Protein AF-A0A4Q9L1M8-F1 (afdb_monomer_lite)

Secondary structure (DSSP, 8-state):
--HHHHHHHHHHTTGGGS---GGGTSS-GGGTS-----HHHHHHHHHHHHHHHHHHTTTT-HHHHHHHHHHHHTT-TTTTHHHHHHHHHT--S---HHHHHHHHHHHHHHHHHTSHHHHHHHGGGG-TT--HHHHTHHHHHSS--TT--

Organism: NCBI:txid1176355

pLDDT: mean 85.45, std 11.41, range [50.88, 97.12]

Foldseek 3Di:
DDPVVVVVVCVVVCVVVPDPLVLQQCDPLQQNGQPDHDPVLVVLLVLVVLLVVLVVCVVPDVVSVVVLVVCCVVVHCSVCSQVVLCVVQVPPDGDDPVVSVVSSNVVSVVSLCVDPVSVVVCVCVPPPVDNSRVVSPCSVPPDDDPVRD

Radius of gyration: 21.33 Å; chains: 1; bounding box: 44×44×65 Å

Structure (mmCIF, N/CA/C/O backbone):
data_AF-A0A4Q9L1M8-F1
#
_entry.id   AF-A0A4Q9L1M8-F1
#
loop_
_atom_site.group_PDB
_atom_site.id
_atom_site.type_symbol
_atom_site.label_atom_id
_atom_site.label_alt_id
_atom_site.label_comp_id
_atom_site.label_asym_id
_atom_site.label_entity_id
_atom_site.label_seq_id
_atom_site.pdbx_PDB_ins_code
_atom_site.Cartn_x
_atom_site.Cartn_y
_atom_site.Cartn_z
_atom_site.occupancy
_atom_site.B_iso_or_equiv
_atom_site.auth_seq_id
_atom_site.auth_comp_id
_atom_site.auth_asym_id
_atom_site.auth_atom_id
_atom_site.pdbx_PDB_model_num
ATOM 1 N N . MET A 1 1 ? 11.265 16.157 -37.654 1.00 50.88 1 MET A N 1
ATOM 2 C CA . MET A 1 1 ? 10.243 15.168 -38.082 1.00 50.88 1 MET A CA 1
ATOM 3 C C . MET A 1 1 ? 8.867 15.721 -37.755 1.00 50.88 1 MET A C 1
ATOM 5 O O . MET A 1 1 ? 8.683 16.186 -36.637 1.00 50.88 1 MET A O 1
ATOM 9 N N . SER A 1 2 ? 7.918 15.721 -38.696 1.00 55.59 2 SER A N 1
ATOM 10 C CA . SER A 1 2 ? 6.564 16.200 -38.394 1.00 55.59 2 SER A CA 1
ATOM 11 C C . SER A 1 2 ? 5.845 15.190 -37.490 1.00 55.59 2 SER A C 1
ATOM 13 O O . SER A 1 2 ? 6.046 13.977 -37.601 1.00 55.59 2 SER A O 1
ATOM 15 N N . ASN A 1 3 ? 5.003 15.681 -36.578 1.00 62.62 3 ASN A N 1
ATOM 16 C CA . ASN A 1 3 ? 4.253 14.852 -35.623 1.00 62.62 3 ASN A CA 1
ATOM 17 C C . ASN A 1 3 ? 3.431 13.751 -36.343 1.00 62.62 3 ASN A C 1
ATOM 19 O O . ASN A 1 3 ? 3.277 12.636 -35.848 1.00 62.62 3 ASN A O 1
ATOM 23 N N . ARG A 1 4 ? 3.000 14.029 -37.583 1.00 77.50 4 ARG A N 1
ATOM 24 C CA . ARG A 1 4 ? 2.264 13.102 -38.453 1.00 77.50 4 ARG A CA 1
ATOM 25 C C . ARG A 1 4 ? 3.110 11.895 -38.887 1.00 77.50 4 ARG A C 1
ATOM 27 O O . ARG A 1 4 ? 2.609 10.774 -38.843 1.00 77.50 4 ARG A O 1
ATOM 34 N N . THR A 1 5 ? 4.383 12.092 -39.236 1.00 82.88 5 THR A N 1
ATOM 35 C CA . THR A 1 5 ? 5.286 10.995 -39.635 1.00 82.88 5 THR A CA 1
ATOM 36 C C . THR A 1 5 ? 5.580 10.065 -38.460 1.00 82.88 5 THR A C 1
ATOM 38 O O . THR A 1 5 ? 5.524 8.847 -38.600 1.00 82.88 5 THR A O 1
ATOM 41 N N . VAL A 1 6 ? 5.818 10.634 -37.274 1.00 71.00 6 VAL A N 1
ATOM 42 C CA . VAL A 1 6 ? 6.045 9.864 -36.039 1.00 71.00 6 VAL A CA 1
ATOM 43 C C . VAL A 1 6 ? 4.815 9.019 -35.702 1.00 71.00 6 VAL A C 1
ATOM 45 O O . VAL A 1 6 ? 4.929 7.824 -35.436 1.00 71.00 6 VAL A O 1
ATOM 48 N N . ARG A 1 7 ? 3.617 9.610 -35.781 1.00 72.62 7 ARG A N 1
ATOM 49 C CA . ARG A 1 7 ? 2.359 8.916 -35.482 1.00 72.62 7 ARG A CA 1
ATOM 50 C C . ARG A 1 7 ? 2.086 7.752 -36.444 1.00 72.62 7 ARG A C 1
ATOM 52 O O . ARG A 1 7 ? 1.677 6.693 -35.982 1.00 72.62 7 ARG A O 1
ATOM 59 N N . ALA A 1 8 ? 2.378 7.902 -37.739 1.00 83.12 8 ALA A N 1
ATOM 60 C CA . ALA A 1 8 ? 2.240 6.825 -38.726 1.00 83.12 8 ALA A CA 1
ATOM 61 C C . ALA A 1 8 ? 3.165 5.630 -38.429 1.00 83.12 8 ALA A C 1
ATOM 63 O O . ALA A 1 8 ? 2.728 4.480 -38.451 1.00 83.12 8 ALA A O 1
ATOM 64 N N . VAL A 1 9 ? 4.422 5.893 -38.057 1.00 80.81 9 VAL A N 1
ATOM 65 C CA . VAL A 1 9 ? 5.382 4.846 -37.667 1.00 80.81 9 VAL A CA 1
ATOM 66 C C . VAL A 1 9 ? 4.916 4.104 -36.409 1.00 80.81 9 VAL A C 1
ATOM 68 O O . VAL A 1 9 ? 4.981 2.874 -36.358 1.00 80.81 9 VAL A O 1
ATOM 71 N N . LEU A 1 10 ? 4.395 4.819 -35.407 1.00 75.75 10 LEU A N 1
ATOM 72 C CA . LEU A 1 10 ? 3.859 4.217 -34.177 1.00 75.75 10 LEU A CA 1
ATOM 73 C C . LEU A 1 10 ? 2.606 3.361 -34.428 1.00 75.75 10 LEU A C 1
ATOM 75 O O . LEU A 1 10 ? 2.394 2.354 -33.740 1.00 75.75 10 LEU A O 1
ATOM 79 N N . VAL A 1 11 ? 1.779 3.747 -35.405 1.00 77.88 11 VAL A N 1
ATOM 80 C CA . VAL A 1 11 ? 0.605 2.975 -35.831 1.00 77.88 11 VAL A CA 1
ATOM 81 C C . VAL A 1 11 ? 1.022 1.699 -36.553 1.00 77.88 11 VAL A C 1
ATOM 83 O O . VAL A 1 11 ? 0.618 0.617 -36.126 1.00 77.88 11 VAL A O 1
ATOM 86 N N . ASN A 1 12 ? 1.913 1.799 -37.543 1.00 85.62 12 ASN A N 1
ATOM 87 C CA . ASN A 1 12 ? 2.416 0.649 -38.304 1.00 85.62 12 ASN A CA 1
ATOM 88 C C . ASN A 1 12 ? 3.088 -0.400 -37.409 1.00 85.62 12 ASN A C 1
ATOM 90 O O . ASN A 1 12 ? 2.887 -1.597 -37.589 1.00 85.62 12 ASN A O 1
ATOM 94 N N . ASN A 1 13 ? 3.826 0.040 -36.387 1.00 78.81 13 ASN A N 1
ATOM 95 C CA . ASN A 1 13 ? 4.486 -0.857 -35.435 1.00 78.81 13 ASN A CA 1
ATOM 96 C C . ASN A 1 13 ? 3.565 -1.345 -34.297 1.00 78.81 13 ASN A C 1
ATOM 98 O O . ASN A 1 13 ? 4.045 -1.960 -33.341 1.00 78.81 13 ASN A O 1
ATOM 102 N N . LYS A 1 14 ? 2.258 -1.036 -34.346 1.00 70.19 14 LYS A N 1
ATOM 103 C CA . LYS A 1 14 ? 1.264 -1.365 -33.304 1.00 70.19 14 LYS A CA 1
ATOM 104 C C . LYS A 1 14 ? 1.678 -0.909 -31.894 1.00 70.19 14 LYS A C 1
ATOM 106 O O . LYS A 1 14 ? 1.218 -1.449 -30.893 1.00 70.19 14 LYS A O 1
ATOM 111 N N . ILE A 1 15 ? 2.538 0.108 -31.790 1.00 64.88 15 ILE A N 1
ATOM 112 C CA . ILE A 1 15 ? 3.058 0.602 -30.503 1.00 64.88 15 ILE A CA 1
ATOM 113 C C . ILE A 1 15 ? 1.938 1.282 -29.710 1.00 64.88 15 ILE A C 1
ATOM 115 O O . ILE A 1 15 ? 1.875 1.132 -28.497 1.00 64.88 15 ILE A O 1
ATOM 119 N N . HIS A 1 16 ? 1.007 1.938 -30.405 1.00 62.62 16 HIS A N 1
ATOM 120 C CA . HIS A 1 16 ? -0.217 2.505 -29.831 1.00 62.62 16 HIS A CA 1
ATOM 121 C C . HIS A 1 16 ? -1.174 1.465 -29.214 1.00 62.62 16 HIS A C 1
ATOM 123 O O . HIS A 1 16 ? -1.979 1.832 -28.366 1.00 62.62 16 HIS A O 1
ATOM 129 N N . LEU A 1 17 ? -1.089 0.190 -29.623 1.00 57.75 17 LEU A N 1
ATOM 130 C CA . LEU A 1 17 ? -1.901 -0.912 -29.083 1.00 57.75 17 LEU A CA 1
ATOM 131 C C . LEU A 1 17 ? -1.229 -1.605 -27.893 1.00 57.75 17 LEU A C 1
ATOM 133 O O . LEU A 1 17 ? -1.867 -2.415 -27.222 1.00 57.75 17 LEU A O 1
ATOM 137 N N . ARG A 1 18 ? 0.047 -1.306 -27.599 1.00 59.69 18 ARG A N 1
ATOM 138 C CA . ARG A 1 18 ? 0.645 -1.757 -26.340 1.00 59.69 18 ARG A CA 1
ATOM 139 C C . ARG A 1 18 ? -0.028 -0.989 -25.220 1.00 59.69 18 ARG A C 1
ATOM 141 O O . ARG A 1 18 ? 0.161 0.219 -25.096 1.00 59.69 18 ARG A O 1
ATOM 148 N N . LEU A 1 19 ? -0.802 -1.716 -24.418 1.00 56.00 19 LEU A N 1
ATOM 149 C CA . LEU A 1 19 ? -1.406 -1.211 -23.195 1.00 56.00 19 LEU A CA 1
ATOM 150 C C . LEU A 1 19 ? -0.326 -0.474 -22.401 1.00 56.00 19 LEU A C 1
ATOM 152 O O . LEU A 1 19 ? 0.681 -1.071 -22.006 1.00 56.00 19 LEU A O 1
ATOM 156 N N . GLY A 1 20 ? -0.516 0.834 -22.217 1.00 67.56 20 GLY A N 1
ATOM 157 C CA . GLY A 1 20 ? 0.366 1.625 -21.373 1.00 67.56 20 GLY A CA 1
ATOM 158 C C . GLY A 1 20 ? 0.524 0.943 -20.014 1.00 67.56 20 GLY A C 1
ATOM 159 O O . GLY A 1 20 ? -0.415 0.343 -19.491 1.00 67.56 20 GLY A O 1
ATOM 160 N N . CYS A 1 21 ? 1.725 0.989 -19.448 1.00 75.06 21 CYS A N 1
ATOM 161 C CA . CYS A 1 21 ? 1.961 0.511 -18.091 1.00 75.06 21 CYS A CA 1
ATOM 162 C C . CYS A 1 21 ? 1.155 1.373 -17.109 1.00 75.06 21 CYS A C 1
ATOM 164 O O . CYS A 1 21 ? 1.502 2.534 -16.867 1.00 75.06 21 CYS A O 1
ATOM 166 N N . LYS A 1 22 ? 0.050 0.815 -16.590 1.00 83.06 22 LYS A N 1
ATOM 167 C CA . LYS A 1 22 ? -0.805 1.461 -15.580 1.00 83.06 22 LYS A CA 1
ATOM 168 C C . LYS A 1 22 ? -0.025 1.694 -14.291 1.00 83.06 22 LYS A C 1
ATOM 170 O O . LYS A 1 22 ? -0.226 2.692 -13.615 1.00 83.06 22 LYS A O 1
ATOM 175 N N . GLU A 1 23 ? 0.958 0.844 -14.031 1.00 87.50 23 GLU A N 1
ATOM 176 C CA . GLU A 1 23 ? 1.857 0.929 -12.891 1.00 87.50 23 GLU A CA 1
ATOM 177 C C . GLU A 1 23 ? 2.758 2.156 -12.976 1.00 87.50 23 GLU A C 1
ATOM 179 O O . GLU A 1 23 ? 3.233 2.586 -11.944 1.00 87.50 23 GLU A O 1
ATOM 184 N N . ARG A 1 24 ? 2.916 2.777 -14.160 1.00 85.31 24 ARG A N 1
ATOM 185 C CA . ARG A 1 24 ? 3.558 4.090 -14.354 1.00 85.31 24 ARG A CA 1
ATOM 186 C C . ARG A 1 24 ? 2.634 5.282 -14.072 1.00 85.31 24 ARG A C 1
ATOM 188 O O . ARG A 1 24 ? 3.082 6.426 -14.000 1.00 85.31 24 ARG A O 1
ATOM 195 N N . LEU A 1 25 ? 1.328 5.057 -13.977 1.00 86.75 25 LEU A N 1
ATOM 196 C CA . LEU A 1 25 ? 0.369 6.107 -13.631 1.00 86.75 25 LEU A CA 1
ATOM 197 C C . LEU A 1 25 ? 0.385 6.379 -12.125 1.00 86.75 25 LEU A C 1
ATOM 199 O O . LEU A 1 25 ? 0.355 7.537 -11.708 1.00 86.75 25 LEU A O 1
ATOM 203 N N . TYR A 1 26 ? 0.478 5.305 -11.347 1.00 91.06 26 TYR A N 1
ATOM 204 C CA . TYR A 1 26 ? 0.490 5.308 -9.889 1.00 91.06 26 TYR A CA 1
ATOM 205 C C . TYR A 1 26 ? 1.802 5.703 -9.174 1.00 91.06 26 TYR A C 1
ATOM 207 O O . TYR A 1 26 ? 1.713 6.013 -7.988 1.00 91.06 26 TYR A O 1
ATOM 215 N N . PRO A 1 27 ? 3.001 5.763 -9.796 1.00 88.31 27 PRO A N 1
ATOM 216 C CA . PRO A 1 27 ? 4.192 6.252 -9.133 1.00 88.31 27 PRO A CA 1
ATOM 217 C C . PRO A 1 27 ? 4.094 7.765 -8.960 1.00 88.31 27 PRO A C 1
ATOM 219 O O . PRO A 1 27 ? 3.481 8.470 -9.786 1.00 88.31 27 PRO A O 1
ATOM 222 N N . PRO A 1 28 ? 4.745 8.289 -7.919 1.00 87.38 28 PRO A N 1
ATOM 223 C CA . PRO A 1 28 ? 4.740 9.707 -7.645 1.00 87.38 28 PRO A CA 1
ATOM 224 C C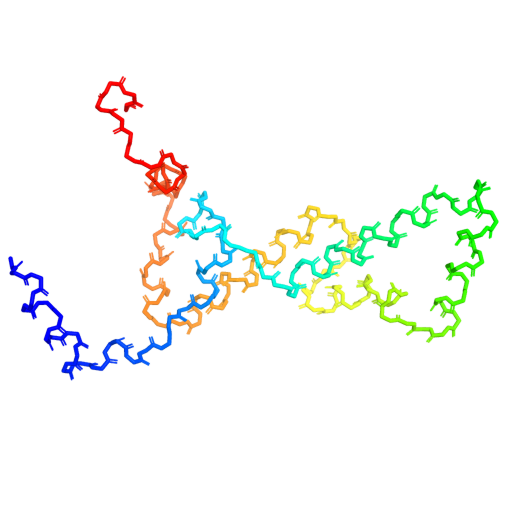 . PRO A 1 28 ? 5.456 10.476 -8.760 1.00 87.38 28 PRO A C 1
ATOM 226 O O . PRO A 1 28 ? 6.355 9.983 -9.445 1.00 87.38 28 PRO A O 1
ATOM 229 N N . ARG A 1 29 ? 5.076 11.746 -8.937 1.00 86.25 29 ARG A N 1
ATOM 230 C CA . ARG A 1 29 ? 5.752 12.648 -9.889 1.00 86.25 29 ARG A CA 1
ATOM 231 C C . ARG A 1 29 ? 7.210 12.895 -9.527 1.00 86.25 29 ARG A C 1
ATOM 233 O O . ARG A 1 29 ? 7.966 13.337 -10.378 1.00 86.25 29 ARG A O 1
ATOM 240 N N . THR A 1 30 ? 7.581 12.636 -8.277 1.00 83.06 30 THR A N 1
ATOM 241 C CA . THR A 1 30 ? 8.956 12.692 -7.786 1.00 83.06 30 THR A CA 1
ATOM 242 C C . THR A 1 30 ? 9.838 11.581 -8.323 1.00 83.06 30 THR A C 1
ATOM 244 O O . THR A 1 30 ? 11.054 11.726 -8.283 1.00 83.06 30 THR A O 1
ATOM 247 N N . GLU A 1 31 ? 9.231 10.530 -8.865 1.00 83.94 31 GLU A N 1
ATOM 248 C CA . GLU A 1 31 ? 9.919 9.347 -9.355 1.00 83.94 31 GLU A CA 1
ATOM 249 C C . GLU A 1 31 ? 9.451 8.984 -10.770 1.00 83.94 31 GLU A C 1
ATOM 251 O O . GLU A 1 31 ? 9.070 7.855 -11.078 1.00 83.94 31 GLU A O 1
ATOM 256 N N . LEU A 1 32 ? 9.436 9.984 -11.657 1.00 79.75 32 LEU A N 1
ATOM 257 C CA . LEU A 1 32 ? 9.132 9.827 -13.088 1.00 79.75 32 LEU A CA 1
ATOM 258 C C . LEU A 1 32 ? 7.713 9.314 -13.418 1.00 79.75 32 LEU A C 1
ATOM 260 O O . LEU A 1 32 ? 7.414 8.998 -14.574 1.00 79.75 32 LEU A O 1
ATOM 264 N N . GLY A 1 33 ? 6.818 9.250 -12.430 1.00 84.56 33 GLY A N 1
ATOM 265 C CA . GLY A 1 33 ? 5.438 8.803 -12.591 1.00 84.56 33 GLY A CA 1
ATOM 266 C C . GLY A 1 33 ? 4.474 9.886 -13.083 1.00 84.56 33 GLY A C 1
ATOM 267 O O . GLY A 1 33 ? 4.838 10.860 -13.756 1.00 84.56 33 GLY A O 1
ATOM 268 N N . ARG A 1 34 ? 3.190 9.711 -12.757 1.00 85.12 34 ARG A N 1
ATOM 269 C CA . ARG A 1 34 ? 2.126 10.701 -13.025 1.00 85.12 34 ARG A CA 1
ATOM 270 C C . ARG A 1 34 ? 1.476 11.244 -11.755 1.00 85.12 34 ARG A C 1
ATOM 272 O O . ARG A 1 34 ? 0.812 12.281 -11.829 1.00 85.12 34 ARG A O 1
ATOM 279 N N . GLY A 1 35 ? 1.729 10.615 -10.607 1.00 86.06 35 GLY A N 1
ATOM 280 C CA . GLY A 1 35 ? 1.151 10.991 -9.320 1.00 86.06 35 GLY A CA 1
ATOM 281 C C . GLY A 1 35 ? -0.350 10.731 -9.239 1.00 86.06 35 GLY A C 1
ATOM 282 O O . GLY A 1 35 ? -1.037 11.428 -8.499 1.00 86.06 35 GLY A O 1
ATOM 283 N N . LEU A 1 36 ? -0.870 9.786 -10.030 1.00 89.00 36 LEU A N 1
ATOM 284 C CA . LEU A 1 36 ? -2.209 9.254 -9.794 1.00 89.00 36 LEU A CA 1
ATOM 285 C C . LEU A 1 36 ? -2.141 8.235 -8.660 1.00 89.00 36 LEU A C 1
ATOM 287 O O . LEU A 1 36 ? -1.069 7.765 -8.301 1.00 89.00 36 LEU A O 1
ATOM 291 N N . HIS A 1 37 ? -3.291 7.885 -8.101 1.00 88.38 37 HIS A N 1
ATOM 292 C CA . HIS A 1 37 ? -3.356 6.935 -7.003 1.00 88.38 37 HIS A CA 1
ATOM 293 C C . HIS A 1 37 ? -4.193 5.722 -7.406 1.00 88.38 37 HIS A C 1
ATOM 295 O O . HIS A 1 37 ? -5.251 5.873 -8.022 1.00 88.38 37 HIS A O 1
ATOM 301 N N . SER A 1 38 ? -3.692 4.524 -7.103 1.00 92.62 38 SER A N 1
ATOM 302 C CA . SER A 1 38 ? -4.421 3.281 -7.358 1.00 92.62 38 SER A CA 1
ATOM 303 C C . SER A 1 38 ? -5.578 3.158 -6.370 1.00 92.62 38 SER A C 1
ATOM 305 O O . SER A 1 38 ? -5.413 3.444 -5.185 1.00 92.62 38 SER A O 1
ATOM 307 N N . VAL A 1 39 ? -6.749 2.728 -6.846 1.00 93.12 39 VAL A N 1
ATOM 308 C CA . VAL A 1 39 ? -7.922 2.510 -5.981 1.00 93.12 39 VAL A CA 1
ATOM 309 C C . VAL A 1 39 ? -7.637 1.411 -4.959 1.00 93.12 39 VAL A C 1
ATOM 311 O O . VAL A 1 39 ? -7.982 1.569 -3.792 1.00 93.12 39 VAL A O 1
ATOM 314 N N . GLU A 1 40 ? -6.946 0.349 -5.379 1.00 93.12 40 GLU A N 1
ATOM 315 C CA . GLU A 1 40 ? -6.544 -0.759 -4.509 1.00 93.12 40 GLU A CA 1
ATOM 316 C C . GLU A 1 40 ? -5.665 -0.247 -3.362 1.00 93.12 40 GLU A C 1
ATOM 318 O O . GLU A 1 40 ? -6.018 -0.396 -2.194 1.00 93.12 40 GLU A O 1
ATOM 323 N N . PHE A 1 41 ? -4.592 0.475 -3.692 1.00 94.62 41 PHE A N 1
ATOM 324 C CA . PHE A 1 41 ? -3.669 1.035 -2.702 1.00 94.62 41 PHE A CA 1
ATOM 325 C C . PHE A 1 41 ? -4.354 2.020 -1.753 1.00 94.62 41 PHE A C 1
ATOM 327 O O . PHE A 1 41 ? -4.114 1.995 -0.545 1.00 94.62 41 PHE A O 1
ATOM 334 N N . LYS A 1 42 ? -5.281 2.836 -2.276 1.00 94.56 42 LYS A N 1
ATOM 335 C CA . LYS A 1 42 ? -6.074 3.745 -1.444 1.00 94.56 42 LYS A CA 1
ATOM 336 C C . LYS A 1 42 ? -6.938 2.995 -0.452 1.00 94.56 42 LYS A C 1
ATOM 338 O O . LYS A 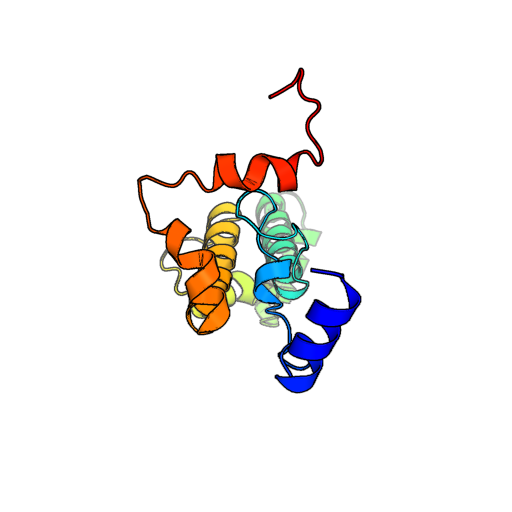1 42 ? -7.014 3.394 0.704 1.00 94.56 42 LYS A O 1
ATOM 343 N N . SER A 1 43 ? -7.617 1.948 -0.915 1.00 95.31 43 SER A N 1
ATOM 344 C CA . SER A 1 43 ? -8.518 1.167 -0.072 1.00 95.31 43 SER A CA 1
ATOM 345 C C . SER A 1 43 ? -7.762 0.463 1.052 1.00 95.31 43 SER A C 1
ATOM 347 O O . SER A 1 43 ? -8.219 0.502 2.190 1.00 95.31 43 SER A O 1
ATOM 349 N N . GLU A 1 44 ? -6.565 -0.060 0.773 1.00 96.12 44 GLU A N 1
ATOM 350 C CA . GLU A 1 44 ? -5.668 -0.637 1.779 1.00 96.12 44 GLU A CA 1
ATOM 351 C C . GLU A 1 44 ? -5.309 0.387 2.861 1.00 96.12 44 GLU A C 1
ATOM 353 O O . GLU A 1 44 ? -5.497 0.124 4.049 1.00 96.12 44 GLU A O 1
ATOM 358 N N . HIS A 1 45 ? -4.887 1.591 2.458 1.00 95.31 45 HIS A N 1
ATOM 359 C CA . HIS A 1 45 ? -4.601 2.674 3.400 1.00 95.31 45 HIS A CA 1
ATOM 360 C C . HIS A 1 45 ? -5.819 3.093 4.216 1.00 95.31 45 HIS A C 1
ATOM 362 O O . HIS A 1 45 ? -5.704 3.315 5.419 1.00 95.31 45 HIS A O 1
ATOM 368 N N . MET A 1 46 ? -6.978 3.232 3.572 1.00 96.31 46 MET A N 1
ATOM 369 C CA . MET A 1 46 ? -8.206 3.651 4.242 1.00 96.31 46 MET A CA 1
ATOM 370 C C . MET A 1 46 ? -8.643 2.631 5.294 1.00 96.31 46 MET A C 1
ATOM 372 O O . MET A 1 46 ? -9.032 3.029 6.390 1.00 96.31 46 MET A O 1
ATOM 376 N N . LEU A 1 47 ? -8.553 1.336 4.985 1.00 96.31 47 LEU A N 1
ATOM 377 C CA . LEU A 1 47 ? -8.897 0.263 5.917 1.00 96.31 47 LEU A CA 1
ATOM 378 C C . LEU A 1 47 ? -7.905 0.176 7.076 1.00 96.31 47 LEU A C 1
ATOM 380 O O . LEU A 1 47 ? -8.334 0.117 8.225 1.00 96.31 47 LEU A O 1
ATOM 384 N N . LEU A 1 48 ? -6.601 0.242 6.796 1.00 96.12 48 LEU A N 1
ATOM 385 C CA . LEU A 1 48 ? -5.577 0.252 7.842 1.00 96.12 48 LEU A CA 1
ATOM 386 C C . LEU A 1 48 ? -5.752 1.459 8.775 1.00 96.12 48 LEU A C 1
ATOM 388 O O . LEU A 1 48 ? -5.779 1.308 9.991 1.00 96.12 48 LEU A O 1
ATOM 392 N N . GLN A 1 49 ? -5.960 2.652 8.211 1.00 96.25 49 GLN A N 1
ATOM 393 C CA . GLN A 1 49 ? -6.185 3.865 8.994 1.00 96.25 49 GLN A CA 1
ATOM 394 C C . GLN A 1 49 ? -7.466 3.779 9.834 1.00 96.25 49 GLN A C 1
ATOM 396 O O . GLN A 1 49 ? -7.478 4.235 10.977 1.00 96.25 49 GLN A O 1
ATOM 401 N N . LEU A 1 50 ? -8.544 3.208 9.288 1.00 95.75 50 LEU A N 1
ATOM 402 C CA . LEU A 1 50 ? -9.781 2.989 10.034 1.00 95.75 50 LEU A CA 1
ATOM 403 C C . LEU A 1 50 ? -9.544 2.053 11.222 1.00 95.75 50 LEU A C 1
ATOM 405 O O . LEU A 1 50 ? -9.967 2.378 12.333 1.00 95.75 50 LEU A O 1
ATOM 409 N N . LEU A 1 51 ? -8.846 0.937 11.000 1.00 95.75 51 LEU A N 1
ATOM 410 C CA . LEU A 1 51 ? -8.503 -0.018 12.050 1.00 95.75 51 LEU A CA 1
ATOM 411 C C . LEU A 1 51 ? -7.673 0.651 13.154 1.00 95.75 51 LEU A C 1
ATOM 413 O O . LEU A 1 51 ? -8.072 0.614 14.316 1.00 95.75 51 LEU A O 1
ATOM 417 N N . ASP A 1 52 ? -6.600 1.358 12.792 1.00 95.00 52 ASP A N 1
ATOM 418 C CA . ASP A 1 52 ? -5.747 2.082 13.743 1.00 95.00 52 ASP A CA 1
ATOM 419 C C . ASP A 1 52 ? -6.543 3.113 14.557 1.00 95.00 52 ASP A C 1
ATOM 421 O O . ASP A 1 52 ? -6.334 3.287 15.760 1.00 95.00 52 ASP A O 1
ATOM 425 N N . CYS A 1 53 ? -7.469 3.830 13.913 1.00 94.88 53 CYS A N 1
ATOM 426 C CA . CYS A 1 53 ? -8.332 4.792 14.591 1.00 94.88 53 CYS A CA 1
ATOM 427 C C . CYS A 1 53 ? -9.254 4.120 15.617 1.00 94.88 53 CYS A C 1
ATOM 429 O O . CYS A 1 53 ? -9.451 4.671 16.706 1.00 94.88 53 CYS A O 1
ATOM 431 N N . LEU A 1 54 ? -9.826 2.958 15.287 1.00 95.25 54 LEU A N 1
ATOM 432 C CA . LEU A 1 54 ? -10.672 2.188 16.200 1.00 95.25 54 LEU A CA 1
ATOM 433 C C . LEU A 1 54 ? -9.853 1.640 17.373 1.00 95.25 54 LEU A C 1
ATOM 435 O O . LEU A 1 54 ? -10.243 1.836 18.522 1.00 95.25 54 LEU A O 1
ATOM 439 N N . GLU A 1 55 ? -8.691 1.047 17.100 1.00 94.62 55 GLU A N 1
ATOM 440 C CA . GLU A 1 55 ? -7.790 0.496 18.117 1.00 94.62 55 GLU A CA 1
ATOM 441 C C . GLU A 1 55 ? -7.321 1.560 19.118 1.00 94.62 55 GLU A C 1
ATOM 443 O O . GLU A 1 55 ? -7.427 1.349 20.326 1.00 94.62 55 GLU A O 1
ATOM 448 N N . LYS A 1 56 ? -6.884 2.737 18.645 1.00 95.44 56 LYS A N 1
ATOM 449 C CA . LYS A 1 56 ? -6.365 3.825 19.503 1.00 95.44 56 LYS A CA 1
ATOM 450 C C . LYS A 1 56 ? -7.377 4.385 20.500 1.00 95.44 56 LYS A C 1
ATOM 452 O O . LYS A 1 56 ? -6.995 5.035 21.465 1.00 95.44 56 LYS A O 1
ATOM 457 N N . SER A 1 57 ? -8.667 4.201 20.246 1.00 94.56 57 SER A N 1
ATOM 458 C CA . SER A 1 57 ? -9.749 4.844 21.004 1.00 94.56 57 SER A CA 1
ATOM 459 C C . SER A 1 57 ? -10.770 3.854 21.558 1.00 94.56 57 SER A C 1
ATOM 461 O O . SER A 1 57 ? -11.836 4.255 22.027 1.00 94.56 57 SER A O 1
ATOM 463 N N . LYS A 1 58 ? -10.451 2.557 21.526 1.00 95.19 58 LYS A N 1
ATOM 464 C CA . LYS A 1 58 ? -11.313 1.507 22.077 1.00 95.19 58 LYS A CA 1
ATOM 465 C C . LYS A 1 58 ? -11.532 1.672 23.585 1.00 95.19 58 LYS A C 1
ATOM 467 O O . LYS A 1 58 ? -12.639 1.453 24.055 1.00 95.19 58 LYS A O 1
ATOM 472 N N . GLU A 1 59 ? -10.515 2.149 24.306 1.00 93.44 59 GLU A N 1
ATOM 473 C CA . GLU A 1 59 ? -10.577 2.357 25.760 1.00 93.44 59 GLU A CA 1
ATOM 474 C C . GLU A 1 59 ? -11.458 3.552 26.147 1.00 93.44 59 GLU A C 1
ATOM 476 O O . GLU A 1 59 ? -12.050 3.580 27.220 1.00 93.44 59 GLU A O 1
ATOM 481 N N . THR A 1 60 ? -11.576 4.549 25.264 1.00 95.62 60 THR A N 1
ATOM 482 C CA . THR A 1 60 ? -12.370 5.759 25.521 1.00 95.62 60 THR A CA 1
ATOM 483 C C . THR A 1 60 ? -13.792 5.666 24.977 1.00 95.62 60 THR A C 1
ATOM 485 O O . THR A 1 60 ? -14.675 6.385 25.439 1.00 95.62 60 THR A O 1
ATOM 488 N N . SER A 1 61 ? -14.047 4.795 23.995 1.00 96.62 61 SER A N 1
ATOM 489 C CA . SER A 1 61 ? -15.346 4.673 23.335 1.00 96.62 61 SER A CA 1
ATOM 490 C C . SER A 1 61 ? -15.845 3.232 23.308 1.00 96.62 61 SER A C 1
ATOM 492 O O . SER A 1 61 ? -15.426 2.420 22.481 1.00 96.62 61 SER A O 1
ATOM 494 N N . THR A 1 62 ? -16.859 2.959 24.132 1.00 96.12 62 THR A N 1
ATOM 495 C CA . THR A 1 62 ? -17.570 1.669 24.179 1.00 96.12 62 THR A CA 1
ATOM 496 C C . THR A 1 62 ? -18.120 1.260 22.814 1.00 96.12 62 THR A C 1
ATOM 498 O O . THR A 1 62 ? -18.040 0.095 22.430 1.00 96.12 62 THR A O 1
ATOM 501 N N . ARG A 1 63 ? -18.609 2.228 22.027 1.00 97.00 63 ARG A N 1
ATOM 502 C CA . ARG A 1 63 ? -19.078 1.994 20.656 1.00 97.00 63 ARG A CA 1
ATOM 503 C C . ARG A 1 63 ? -17.957 1.492 19.746 1.00 97.00 63 ARG A C 1
ATOM 505 O O . ARG A 1 63 ? -18.184 0.558 18.986 1.00 97.00 63 ARG A O 1
ATOM 512 N N . ARG A 1 64 ? -16.762 2.092 19.802 1.00 96.06 64 ARG A N 1
ATOM 513 C CA . ARG A 1 64 ? -15.623 1.671 18.965 1.00 96.06 64 ARG A CA 1
ATOM 514 C C . ARG A 1 64 ? -15.099 0.298 19.377 1.00 96.06 64 ARG A C 1
ATOM 516 O O . ARG A 1 64 ? -14.821 -0.509 18.498 1.00 96.06 64 ARG A O 1
ATOM 523 N N . ALA A 1 65 ? -15.053 0.008 20.678 1.00 96.69 65 ALA A N 1
ATOM 524 C CA . ALA A 1 65 ? -14.716 -1.324 21.179 1.00 96.69 65 ALA A CA 1
ATOM 525 C C . ALA A 1 65 ? -15.713 -2.394 20.698 1.00 96.69 65 ALA A C 1
ATOM 527 O O . ALA A 1 65 ? -15.301 -3.455 20.234 1.00 96.69 65 ALA A O 1
ATOM 528 N N . ALA A 1 66 ? -17.017 -2.100 20.742 1.00 97.00 66 ALA A N 1
ATOM 529 C CA . ALA A 1 66 ? -18.048 -3.010 20.247 1.00 97.00 66 ALA A CA 1
ATOM 530 C C . ALA A 1 66 ? -17.936 -3.256 18.733 1.00 97.00 66 ALA A C 1
ATOM 532 O O . ALA A 1 66 ? -18.024 -4.402 18.304 1.00 97.00 66 ALA A O 1
ATOM 533 N N . ILE A 1 67 ? -17.686 -2.208 17.935 1.00 96.56 67 ILE A N 1
ATOM 534 C CA . ILE A 1 67 ? -17.437 -2.343 16.489 1.00 96.56 67 ILE A CA 1
ATOM 535 C C . ILE A 1 67 ? -16.230 -3.251 16.250 1.00 96.56 67 ILE A C 1
ATOM 537 O O . ILE A 1 67 ? -16.347 -4.235 15.530 1.00 96.56 67 ILE A O 1
ATOM 541 N N . LEU A 1 68 ? -15.095 -2.967 16.897 1.00 96.44 68 LEU A N 1
ATOM 542 C CA . LEU A 1 68 ? -13.872 -3.751 16.726 1.00 96.44 68 LEU A CA 1
ATOM 543 C C . LEU A 1 68 ? -14.091 -5.230 17.080 1.00 96.44 68 LEU A C 1
ATOM 545 O O . LEU A 1 68 ? -13.618 -6.108 16.366 1.00 96.44 68 LEU A O 1
ATOM 549 N N . LYS A 1 69 ? -14.843 -5.512 18.151 1.00 96.62 69 LYS A N 1
ATOM 550 C CA . LYS A 1 69 ? -15.204 -6.881 18.535 1.00 96.62 69 LYS A CA 1
ATOM 551 C C . LYS A 1 69 ? -16.009 -7.584 17.439 1.00 96.62 69 LYS A C 1
ATOM 553 O O . LYS A 1 69 ? -15.635 -8.674 17.032 1.00 96.62 69 LYS A O 1
ATOM 558 N N . VAL A 1 70 ? -17.072 -6.953 16.937 1.00 97.12 70 VAL A N 1
ATOM 559 C CA . VAL A 1 70 ? -17.936 -7.540 15.896 1.00 97.12 70 VAL A CA 1
ATOM 560 C C . VAL A 1 70 ? -17.165 -7.795 14.599 1.00 97.12 70 VAL A C 1
ATOM 562 O O . VAL A 1 70 ? -17.330 -8.845 13.984 1.00 97.12 70 VAL A O 1
ATOM 565 N N . GLU A 1 71 ? -16.310 -6.860 14.186 1.00 96.44 71 GLU A N 1
ATOM 566 C CA . GLU A 1 71 ? -15.471 -7.015 12.991 1.00 96.44 71 GLU A CA 1
ATOM 567 C C . GLU A 1 71 ? -14.499 -8.199 13.135 1.00 96.44 71 GLU A C 1
ATOM 569 O O . GLU A 1 71 ? -14.350 -8.993 12.203 1.00 96.44 71 GLU A O 1
ATOM 574 N N . ASN A 1 72 ? -13.894 -8.359 14.319 1.00 95.38 72 ASN A N 1
ATOM 575 C CA . ASN A 1 72 ? -12.997 -9.474 14.631 1.00 95.38 72 ASN A CA 1
ATOM 576 C C . ASN A 1 72 ? -13.728 -10.822 14.696 1.00 95.38 72 ASN A C 1
ATOM 578 O O . ASN A 1 72 ? -13.261 -11.792 14.100 1.00 95.38 72 ASN A O 1
ATOM 582 N N . ASP A 1 73 ? -14.882 -10.884 15.365 1.00 97.06 73 ASP A N 1
ATOM 583 C CA . ASP A 1 73 ? -15.687 -12.107 15.484 1.00 97.06 73 ASP A CA 1
ATOM 584 C C . ASP A 1 73 ? -16.138 -12.603 14.096 1.00 97.06 73 ASP A C 1
ATOM 586 O O . ASP A 1 73 ? -16.092 -13.799 13.802 1.00 97.06 73 ASP A O 1
ATOM 590 N N . ASN A 1 74 ? -16.494 -11.671 13.207 1.00 96.06 74 ASN A N 1
ATOM 591 C CA . ASN A 1 74 ? -16.903 -11.962 11.832 1.00 96.06 74 ASN A CA 1
ATOM 592 C C . ASN A 1 74 ? -15.734 -12.170 10.857 1.00 96.06 74 ASN A C 1
ATOM 594 O O . ASN A 1 74 ? -15.979 -12.504 9.697 1.00 96.06 74 ASN A O 1
ATOM 598 N N . LYS A 1 75 ? -14.482 -11.963 11.290 1.00 94.81 75 LYS A N 1
ATOM 599 C CA . LYS A 1 75 ? -13.274 -12.043 10.445 1.00 94.81 75 LYS A CA 1
ATOM 600 C C . LYS A 1 75 ? -13.415 -11.247 9.145 1.00 94.81 75 LYS A C 1
ATOM 602 O O . LYS A 1 75 ? -13.096 -11.733 8.058 1.00 94.81 75 LYS A O 1
ATOM 607 N N . THR A 1 76 ? -13.947 -10.032 9.244 1.00 96.50 76 THR A N 1
ATOM 608 C CA . THR A 1 76 ? -14.139 -9.180 8.069 1.00 96.50 76 THR A CA 1
ATOM 609 C C . THR A 1 76 ? -12.795 -8.790 7.452 1.00 96.50 76 THR A C 1
ATOM 611 O O . THR A 1 76 ? -11.730 -8.911 8.062 1.00 96.50 76 THR A O 1
ATOM 614 N N . HIS A 1 77 ? -12.835 -8.243 6.237 1.00 94.62 77 HIS A N 1
ATOM 615 C CA . HIS A 1 77 ? -11.631 -7.719 5.595 1.00 94.62 77 HIS A CA 1
ATOM 616 C C . HIS A 1 77 ? -10.961 -6.598 6.415 1.00 94.62 77 HIS A C 1
ATOM 618 O O . HIS A 1 77 ? -9.752 -6.412 6.317 1.00 94.62 77 HIS A O 1
ATOM 624 N N . LEU A 1 78 ? -11.718 -5.845 7.225 1.00 96.00 78 LEU A N 1
ATOM 625 C CA . LEU A 1 78 ? -11.145 -4.835 8.116 1.00 96.00 78 LEU A CA 1
ATOM 626 C C . LEU A 1 78 ? -10.318 -5.485 9.233 1.00 96.00 78 LEU A C 1
ATOM 628 O O . LEU A 1 78 ? -9.219 -5.015 9.507 1.00 96.00 78 LEU A O 1
ATOM 632 N N . ALA A 1 79 ? -10.812 -6.569 9.838 1.00 95.31 79 ALA A N 1
ATOM 633 C CA . ALA A 1 79 ? -10.095 -7.299 10.885 1.00 95.31 79 ALA A CA 1
ATOM 634 C C . ALA A 1 79 ? -8.813 -7.965 10.358 1.00 95.31 79 ALA A C 1
ATOM 636 O O . ALA A 1 79 ? -7.773 -7.925 11.009 1.00 95.31 79 ALA A O 1
ATOM 637 N N . LEU A 1 80 ? -8.871 -8.527 9.147 1.00 96.00 80 LEU A N 1
ATOM 638 C CA . LEU A 1 80 ? -7.759 -9.260 8.533 1.00 96.00 80 LEU A CA 1
ATOM 639 C C . LEU A 1 80 ? -6.791 -8.373 7.733 1.00 96.00 80 LEU A C 1
ATOM 641 O O . LEU A 1 80 ? -5.864 -8.892 7.113 1.00 96.00 80 LEU A O 1
ATOM 645 N N . ILE A 1 81 ? -6.987 -7.047 7.703 1.00 95.75 81 ILE A N 1
ATOM 646 C CA . ILE A 1 81 ? -6.218 -6.160 6.815 1.00 95.75 81 ILE A CA 1
ATOM 647 C C . ILE A 1 81 ? -4.713 -6.221 7.091 1.00 95.75 81 ILE A C 1
ATOM 649 O O . ILE A 1 81 ? -3.931 -6.244 6.146 1.00 95.75 81 ILE A O 1
ATOM 653 N N . LYS A 1 82 ? -4.293 -6.278 8.361 1.00 94.25 82 LYS A N 1
ATOM 654 C CA . LYS A 1 82 ? -2.869 -6.320 8.731 1.00 94.25 82 LYS A CA 1
ATOM 655 C C . LYS A 1 82 ? -2.210 -7.595 8.190 1.00 94.25 82 LYS A C 1
ATOM 657 O O . LYS A 1 82 ? -1.218 -7.495 7.471 1.00 94.25 82 LYS A O 1
ATOM 662 N N . ASP A 1 83 ? -2.826 -8.751 8.422 1.00 94.25 83 ASP A N 1
ATOM 663 C CA . ASP A 1 83 ? -2.341 -10.047 7.931 1.00 94.25 83 ASP A CA 1
ATOM 664 C C . ASP A 1 83 ? -2.339 -10.109 6.397 1.00 94.25 83 ASP A C 1
ATOM 666 O O . ASP A 1 83 ? -1.371 -10.550 5.775 1.00 94.25 83 ASP A O 1
ATOM 670 N N . PHE A 1 84 ? -3.405 -9.608 5.762 1.00 95.19 84 PHE A N 1
ATOM 671 C CA . PHE A 1 84 ? -3.505 -9.538 4.305 1.00 95.19 84 PHE A CA 1
ATOM 672 C C . PHE A 1 84 ? -2.354 -8.730 3.697 1.00 95.19 84 PHE A C 1
ATOM 674 O O . PHE A 1 84 ? -1.733 -9.172 2.729 1.00 95.19 84 PHE A O 1
ATOM 681 N N . LEU A 1 85 ? -2.046 -7.561 4.267 1.00 95.44 85 LEU A N 1
ATOM 682 C CA . LEU A 1 85 ? -0.958 -6.705 3.794 1.00 95.44 85 LEU A CA 1
ATOM 683 C C . LEU A 1 85 ? 0.413 -7.358 4.005 1.00 95.44 85 LEU A C 1
ATOM 685 O O . LEU A 1 85 ? 1.251 -7.293 3.104 1.00 95.44 85 LEU A O 1
ATOM 689 N N . GLN A 1 86 ? 0.624 -8.036 5.136 1.00 94.12 86 GLN A N 1
ATOM 690 C CA . GLN A 1 86 ? 1.860 -8.781 5.395 1.00 94.12 86 GLN A CA 1
ATOM 691 C C . GLN A 1 86 ? 2.094 -9.871 4.354 1.00 94.12 86 GLN A C 1
ATOM 693 O O . GLN A 1 86 ? 3.182 -9.946 3.785 1.00 94.12 86 GLN A O 1
ATOM 698 N N . VAL A 1 87 ? 1.068 -10.665 4.038 1.00 94.69 87 VAL A N 1
ATOM 699 C CA . VAL A 1 87 ? 1.167 -11.730 3.029 1.00 94.69 87 VAL A CA 1
ATOM 700 C C . VAL A 1 87 ? 1.344 -11.151 1.627 1.00 94.69 87 VAL A C 1
ATOM 702 O O . VAL A 1 87 ? 2.205 -11.609 0.878 1.00 94.69 87 VAL A O 1
ATOM 705 N N . LYS A 1 88 ? 0.559 -10.130 1.259 1.00 94.94 88 LYS A N 1
ATOM 706 C CA . LYS A 1 88 ? 0.585 -9.536 -0.086 1.00 94.94 88 LYS A CA 1
ATOM 707 C C . LYS A 1 88 ? 1.939 -8.919 -0.429 1.00 94.94 88 LYS A C 1
ATOM 709 O O . LYS A 1 88 ? 2.385 -9.032 -1.569 1.00 94.94 88 LYS A O 1
ATOM 714 N N . TYR A 1 89 ? 2.567 -8.254 0.537 1.00 95.12 89 TYR A N 1
ATOM 715 C CA . TYR A 1 89 ? 3.806 -7.506 0.326 1.00 95.12 89 TYR A CA 1
ATOM 716 C C . TYR A 1 89 ? 5.047 -8.165 0.945 1.00 95.12 89 TYR A C 1
ATOM 718 O O . TYR A 1 89 ? 6.143 -7.627 0.810 1.00 95.12 89 TYR A O 1
ATOM 726 N N . GLY A 1 90 ? 4.904 -9.316 1.608 1.00 92.19 90 GLY A N 1
ATOM 727 C CA . GLY A 1 90 ? 6.009 -10.026 2.257 1.00 92.19 90 GLY A CA 1
ATOM 728 C C . GLY A 1 90 ? 6.609 -9.276 3.452 1.00 92.19 90 GLY A C 1
ATOM 729 O O . GLY A 1 90 ? 7.818 -9.335 3.664 1.00 92.19 90 GLY A O 1
ATOM 730 N N . MET A 1 91 ? 5.795 -8.538 4.213 1.00 88.88 91 MET A N 1
ATOM 731 C CA . MET A 1 91 ? 6.269 -7.772 5.373 1.00 88.88 91 MET A CA 1
ATOM 732 C C . MET A 1 91 ? 6.365 -8.671 6.613 1.00 88.88 91 MET A C 1
ATOM 734 O O . MET A 1 91 ? 5.368 -9.261 7.018 1.00 88.88 91 MET A O 1
ATOM 738 N N . ALA A 1 92 ? 7.544 -8.741 7.241 1.00 78.38 92 ALA A N 1
ATOM 739 C CA . ALA A 1 92 ? 7.765 -9.514 8.473 1.00 78.38 92 ALA A CA 1
ATOM 740 C C . ALA A 1 92 ? 7.502 -8.717 9.768 1.00 78.38 92 ALA A C 1
ATOM 742 O O . ALA A 1 92 ? 7.335 -9.299 10.836 1.00 78.38 92 ALA A O 1
ATOM 743 N N . GLU A 1 93 ? 7.484 -7.387 9.683 1.00 77.06 93 GLU A N 1
ATOM 744 C CA . GLU A 1 93 ? 7.313 -6.487 10.826 1.00 77.06 93 GLU A CA 1
ATOM 745 C C . GLU A 1 93 ? 5.895 -5.891 10.887 1.00 77.06 93 GLU A C 1
ATOM 747 O O . GLU A 1 93 ? 5.060 -6.099 10.003 1.00 77.06 93 GLU A O 1
ATOM 752 N N . GLU A 1 94 ? 5.626 -5.114 11.939 1.00 83.75 94 GLU A N 1
ATOM 753 C CA . GLU A 1 94 ? 4.366 -4.394 12.113 1.00 83.75 94 GLU A CA 1
ATOM 754 C C . GLU A 1 94 ? 4.060 -3.474 10.916 1.00 83.75 94 GLU A C 1
ATOM 756 O O . GLU A 1 94 ? 4.912 -2.697 10.460 1.00 83.75 94 GLU A O 1
ATOM 761 N N . VAL A 1 95 ? 2.823 -3.570 10.413 1.00 88.69 95 VAL A N 1
ATOM 762 C CA . VAL A 1 95 ? 2.337 -2.807 9.259 1.00 88.69 95 VAL A CA 1
ATOM 763 C C . VAL A 1 95 ? 2.058 -1.371 9.686 1.00 88.69 95 VAL A C 1
ATOM 765 O O . VAL A 1 95 ? 1.036 -1.074 10.299 1.00 88.69 95 VAL A O 1
ATOM 768 N N . THR A 1 96 ? 2.962 -0.463 9.332 1.00 91.19 96 THR A N 1
ATOM 769 C CA . THR A 1 96 ? 2.767 0.981 9.501 1.00 91.19 96 THR A CA 1
ATOM 770 C C . THR A 1 96 ? 2.427 1.636 8.168 1.00 91.19 96 THR A C 1
ATOM 772 O O . THR A 1 96 ? 2.735 1.106 7.099 1.00 91.19 96 THR A O 1
ATOM 775 N N . LYS A 1 97 ? 1.829 2.832 8.216 1.00 90.62 97 LYS A N 1
ATOM 776 C CA . LYS A 1 97 ? 1.480 3.593 7.008 1.00 90.62 97 LYS A CA 1
ATOM 777 C C . LYS A 1 97 ? 2.679 3.788 6.067 1.00 90.62 97 LYS A C 1
ATOM 779 O O . LYS A 1 97 ? 2.556 3.503 4.885 1.00 90.62 97 LYS A O 1
ATOM 784 N N . ASN A 1 98 ? 3.825 4.214 6.598 1.00 91.44 98 ASN A N 1
ATOM 785 C CA . ASN A 1 98 ? 5.013 4.495 5.786 1.00 91.44 98 ASN A CA 1
ATOM 786 C C . ASN A 1 98 ? 5.576 3.221 5.138 1.00 91.44 98 ASN A C 1
ATOM 788 O O . ASN A 1 98 ? 5.919 3.230 3.962 1.00 91.44 98 ASN A O 1
ATOM 792 N N . LYS A 1 99 ? 5.609 2.104 5.877 1.00 92.62 99 LYS A N 1
ATOM 793 C CA . LYS A 1 99 ? 6.041 0.809 5.330 1.00 92.62 99 LYS A CA 1
ATOM 794 C C . LYS A 1 99 ? 5.098 0.311 4.236 1.00 92.62 99 LYS A C 1
ATOM 796 O O . LYS A 1 99 ? 5.547 -0.279 3.257 1.00 92.62 99 LYS A O 1
ATOM 801 N N . LEU A 1 100 ? 3.796 0.562 4.387 1.00 94.75 100 LEU A N 1
ATOM 802 C CA . LEU A 1 100 ? 2.817 0.256 3.350 1.00 94.75 100 LEU A CA 1
ATOM 803 C C . LEU A 1 100 ? 3.058 1.087 2.083 1.00 94.75 100 LEU A C 1
ATOM 805 O O . LEU A 1 100 ? 3.078 0.509 0.998 1.00 94.75 100 LEU A O 1
ATOM 809 N N . ASP A 1 101 ? 3.306 2.394 2.220 1.00 92.38 101 ASP A N 1
ATOM 810 C CA . ASP A 1 101 ? 3.649 3.273 1.091 1.00 92.38 101 ASP A CA 1
ATOM 811 C C . ASP A 1 101 ? 4.898 2.751 0.345 1.00 92.38 101 ASP A C 1
ATOM 813 O O . ASP A 1 101 ? 4.896 2.619 -0.883 1.00 92.38 101 ASP A O 1
ATOM 817 N N . GLU A 1 102 ? 5.954 2.390 1.083 1.00 92.56 102 GLU A N 1
ATOM 818 C CA . GLU A 1 102 ? 7.202 1.845 0.529 1.00 92.56 102 GLU A CA 1
ATOM 819 C C . GLU A 1 102 ? 6.987 0.516 -0.204 1.00 92.56 102 GLU A C 1
ATOM 821 O O . GLU A 1 102 ? 7.482 0.325 -1.318 1.00 92.56 102 GLU A O 1
ATOM 826 N N . ALA A 1 103 ? 6.212 -0.400 0.376 1.00 94.31 103 ALA A N 1
ATOM 827 C CA . ALA A 1 103 ? 5.956 -1.701 -0.228 1.00 94.31 103 ALA A CA 1
ATOM 828 C C . ALA A 1 103 ? 5.050 -1.624 -1.463 1.00 94.31 103 ALA A C 1
ATOM 830 O O . ALA A 1 103 ? 5.299 -2.310 -2.458 1.00 94.31 103 ALA A O 1
ATOM 831 N N . GLN A 1 104 ? 4.027 -0.767 -1.440 1.00 94.12 104 GLN A N 1
ATOM 832 C CA . GLN A 1 104 ? 3.192 -0.498 -2.612 1.00 94.12 104 GLN A CA 1
ATOM 833 C C . GLN A 1 104 ? 4.031 0.083 -3.753 1.00 94.12 104 GLN A C 1
ATOM 835 O O . GLN A 1 104 ? 3.890 -0.335 -4.906 1.00 94.12 104 GLN A O 1
ATOM 840 N N . LEU A 1 105 ? 4.945 1.004 -3.438 1.00 92.06 105 LEU A N 1
ATOM 841 C CA . LEU A 1 105 ? 5.868 1.579 -4.409 1.00 92.06 105 LEU A CA 1
ATOM 842 C C . LEU A 1 105 ? 6.840 0.530 -4.969 1.00 92.06 105 LEU A C 1
ATOM 844 O O . LEU A 1 105 ? 7.019 0.453 -6.186 1.00 92.06 105 LEU A O 1
ATOM 848 N N . ALA A 1 106 ? 7.421 -0.317 -4.117 1.00 92.25 106 ALA A N 1
ATOM 849 C CA . ALA A 1 106 ? 8.280 -1.422 -4.545 1.00 92.25 106 ALA A CA 1
ATOM 850 C C . ALA A 1 106 ? 7.533 -2.393 -5.474 1.00 92.25 106 ALA A C 1
ATOM 852 O O . ALA A 1 106 ? 8.050 -2.780 -6.523 1.00 92.25 106 ALA A O 1
ATOM 853 N N . ASN A 1 107 ? 6.280 -2.715 -5.149 1.00 93.38 107 ASN A N 1
ATOM 854 C CA . ASN A 1 107 ? 5.427 -3.551 -5.986 1.00 93.38 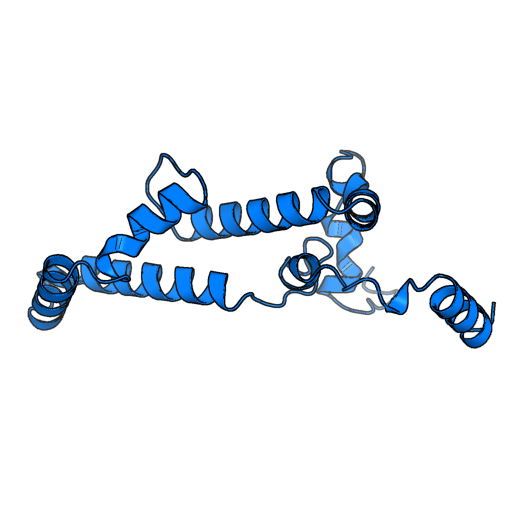107 ASN A CA 1
ATOM 855 C C . ASN A 1 107 ? 5.200 -2.935 -7.381 1.00 93.38 107 ASN A C 1
ATOM 857 O O . ASN A 1 107 ? 5.321 -3.633 -8.388 1.00 93.38 107 ASN A O 1
ATOM 861 N N . LEU A 1 108 ? 4.951 -1.620 -7.472 1.00 92.00 108 LEU A N 1
ATOM 862 C CA . LEU A 1 108 ? 4.847 -0.928 -8.766 1.00 92.00 108 LEU A CA 1
ATOM 863 C C . LEU A 1 108 ? 6.130 -1.057 -9.592 1.00 92.00 108 LEU A C 1
ATOM 865 O O . LEU A 1 108 ? 6.060 -1.309 -10.796 1.00 92.00 108 LEU A O 1
ATOM 869 N N . TYR A 1 109 ? 7.295 -0.891 -8.963 1.00 90.38 109 TYR A N 1
ATOM 870 C 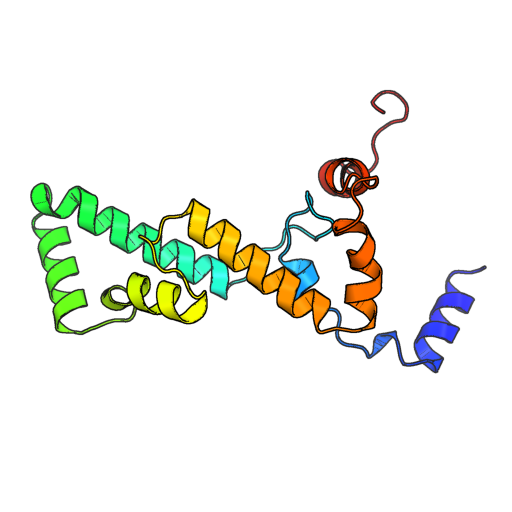CA . TYR A 1 109 ? 8.576 -1.011 -9.656 1.00 90.38 109 TYR A CA 1
ATOM 871 C C . TYR A 1 109 ? 8.843 -2.422 -10.164 1.00 90.38 109 TYR A C 1
ATOM 873 O O . TYR A 1 109 ? 9.247 -2.573 -11.317 1.00 90.38 109 TYR A O 1
ATOM 881 N N . ASN A 1 110 ? 8.536 -3.442 -9.365 1.00 91.25 110 ASN A N 1
ATOM 882 C CA . ASN A 1 110 ? 8.667 -4.836 -9.779 1.00 91.25 110 ASN A CA 1
ATOM 883 C C . ASN A 1 110 ? 7.806 -5.131 -11.020 1.00 91.25 110 ASN A C 1
ATOM 885 O O . ASN A 1 110 ? 8.258 -5.780 -11.964 1.00 91.25 110 ASN A O 1
ATOM 889 N N . GLU A 1 111 ? 6.580 -4.605 -11.076 1.00 90.44 111 GLU A N 1
ATOM 890 C CA . GLU A 1 111 ? 5.706 -4.745 -12.249 1.00 90.44 111 GLU A CA 1
ATOM 891 C C . GLU A 1 111 ? 6.193 -3.953 -13.474 1.00 90.44 111 GLU A C 1
ATOM 893 O O . GLU A 1 111 ? 6.044 -4.401 -14.616 1.00 90.44 111 GLU A O 1
ATOM 898 N N . ILE A 1 112 ? 6.811 -2.787 -13.265 1.00 88.44 112 ILE A N 1
ATOM 899 C CA . ILE A 1 112 ? 7.461 -2.009 -14.330 1.00 88.44 112 ILE A CA 1
ATOM 900 C C . ILE A 1 112 ? 8.654 -2.782 -14.908 1.00 88.44 112 ILE A C 1
ATOM 902 O O . ILE A 1 112 ? 8.811 -2.844 -16.133 1.00 88.44 112 ILE A O 1
ATOM 906 N N . GLU A 1 113 ? 9.478 -3.384 -14.053 1.00 88.25 113 GLU A N 1
ATOM 907 C CA . GLU A 1 113 ? 10.688 -4.110 -14.441 1.00 88.25 113 GLU A CA 1
ATOM 908 C C . GLU A 1 113 ? 10.378 -5.376 -15.251 1.00 88.25 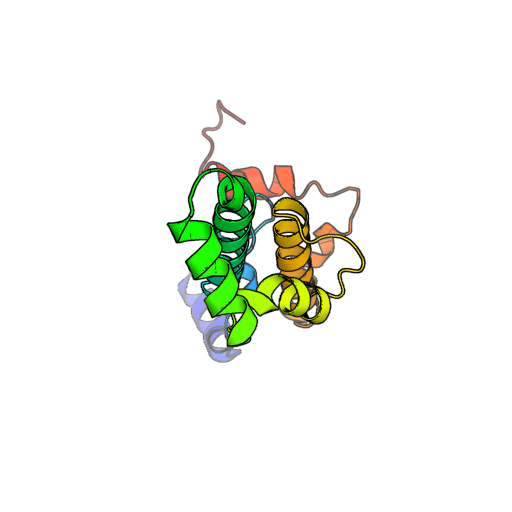113 GLU A C 1
ATOM 910 O O . GLU A 1 113 ? 11.039 -5.654 -16.257 1.00 88.25 113 GLU A O 1
ATOM 915 N N . LYS A 1 114 ? 9.290 -6.080 -14.918 1.00 88.31 114 LYS A N 1
ATOM 916 C CA . LYS A 1 114 ? 8.789 -7.225 -15.702 1.00 88.31 114 LYS A CA 1
ATOM 917 C C . LYS A 1 114 ? 8.456 -6.858 -17.158 1.00 88.31 114 LYS A C 1
ATOM 919 O O . LYS A 1 114 ? 8.433 -7.725 -18.034 1.00 88.31 114 LYS A O 1
ATOM 924 N N . ARG A 1 115 ? 8.209 -5.578 -17.471 1.00 85.88 115 ARG A N 1
ATOM 925 C CA . ARG A 1 115 ? 7.847 -5.113 -18.823 1.00 85.88 115 ARG A CA 1
ATOM 926 C C . ARG A 1 115 ? 9.069 -4.605 -19.597 1.00 85.88 115 ARG A C 1
ATOM 928 O O . ARG A 1 115 ? 9.480 -3.462 -19.434 1.00 85.88 115 ARG A O 1
ATOM 935 N N . LYS A 1 116 ? 9.543 -5.377 -20.587 1.00 83.38 116 LYS A N 1
ATOM 936 C CA . LYS A 1 116 ? 10.749 -5.108 -21.419 1.00 83.38 116 LYS A CA 1
ATOM 937 C C . LYS A 1 116 ? 10.972 -3.658 -21.894 1.00 83.38 116 LYS A C 1
ATOM 939 O O . LYS A 1 116 ? 12.111 -3.215 -21.980 1.00 83.38 116 LYS A O 1
ATOM 944 N N . LEU A 1 117 ? 9.924 -2.940 -22.313 1.00 80.56 117 LEU A N 1
ATOM 945 C CA . LEU A 1 117 ? 10.069 -1.549 -22.778 1.00 80.56 117 LEU A CA 1
ATOM 946 C C . LEU A 1 117 ? 10.138 -0.550 -21.621 1.00 80.56 117 LEU A C 1
ATOM 948 O O . LEU A 1 117 ? 10.857 0.441 -21.710 1.00 80.56 117 LEU A O 1
ATOM 952 N N . HIS A 1 118 ? 9.383 -0.799 -20.554 1.00 80.88 118 HIS A N 1
ATOM 953 C CA . HIS A 1 118 ? 9.323 0.096 -19.407 1.00 80.88 118 HIS A CA 1
ATOM 954 C C . HIS A 1 118 ? 10.529 -0.096 -18.492 1.00 80.88 118 HIS A C 1
ATOM 956 O O . HIS A 1 118 ? 11.072 0.899 -18.027 1.00 80.88 118 HIS A O 1
ATOM 962 N N . SER A 1 119 ? 11.032 -1.322 -18.348 1.00 84.62 119 SER A N 1
ATOM 963 C CA . SER A 1 119 ? 12.290 -1.587 -17.652 1.00 84.62 119 SER A CA 1
ATOM 964 C C . SER A 1 119 ? 13.460 -0.826 -18.273 1.00 84.62 119 SER A C 1
ATOM 966 O O . SER A 1 119 ? 14.234 -0.206 -17.556 1.00 84.62 119 SER A O 1
ATOM 968 N N . LYS A 1 120 ? 13.536 -0.746 -19.609 1.00 84.12 120 LYS A N 1
ATOM 969 C CA . LYS A 1 120 ? 14.530 0.095 -20.300 1.00 84.12 120 LYS A CA 1
ATOM 970 C C . LYS A 1 120 ? 14.392 1.583 -19.983 1.00 84.12 120 LYS A C 1
ATOM 972 O O . LYS A 1 120 ? 15.403 2.260 -19.886 1.00 84.12 120 LYS A O 1
ATOM 977 N N . LEU A 1 121 ? 13.167 2.092 -19.843 1.00 78.38 121 LEU A N 1
ATOM 978 C CA . LEU A 1 121 ? 12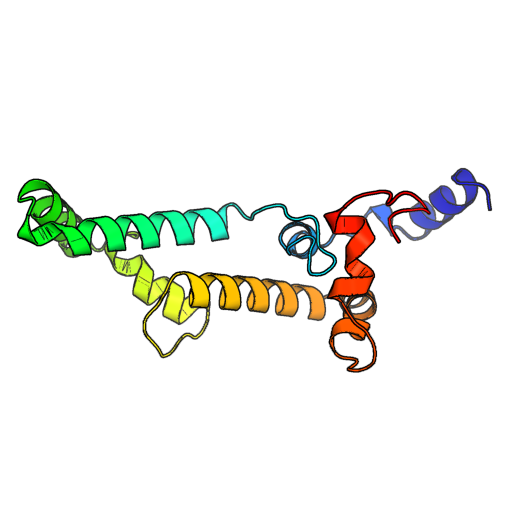.924 3.500 -19.509 1.00 78.38 121 LEU A CA 1
ATOM 979 C C . LEU A 1 121 ? 13.290 3.819 -18.051 1.00 78.38 121 LEU A C 1
ATOM 981 O O . LEU A 1 121 ? 13.703 4.935 -17.759 1.00 78.38 121 LEU A O 1
ATOM 985 N N . TYR A 1 122 ? 13.145 2.843 -17.157 1.00 81.94 122 TYR A N 1
ATOM 986 C CA . TYR A 1 122 ? 13.453 2.974 -15.734 1.00 81.94 122 TYR A CA 1
ATOM 987 C C . TYR A 1 122 ? 14.843 2.444 -15.351 1.00 81.94 122 TYR A C 1
ATOM 989 O O . TYR A 1 122 ? 15.207 2.529 -14.183 1.00 81.94 122 TYR A O 1
ATOM 997 N N . ASN A 1 123 ? 15.654 1.960 -16.301 1.00 83.44 123 ASN A N 1
ATOM 998 C CA . ASN A 1 123 ? 16.968 1.373 -16.009 1.00 83.44 123 ASN A CA 1
ATOM 999 C C . ASN A 1 123 ? 17.922 2.365 -15.325 1.00 83.44 123 ASN A C 1
ATOM 1001 O O . ASN A 1 123 ? 18.730 1.980 -14.486 1.00 83.44 123 ASN A O 1
ATOM 1005 N N . ALA A 1 124 ? 17.783 3.648 -15.656 1.00 80.12 124 ALA A N 1
ATOM 1006 C CA . ALA A 1 124 ? 18.610 4.723 -15.148 1.00 80.12 124 ALA A CA 1
ATOM 1007 C C . ALA A 1 124 ? 18.358 4.986 -13.659 1.00 80.12 124 ALA A C 1
ATOM 1009 O O . ALA A 1 124 ? 19.210 5.575 -13.012 1.00 80.12 124 ALA A O 1
ATOM 1010 N N . ARG A 1 125 ? 17.238 4.507 -13.095 1.00 82.06 125 ARG A N 1
ATOM 1011 C CA . ARG A 1 125 ? 16.968 4.576 -11.651 1.00 82.06 125 ARG A CA 1
ATOM 1012 C C . ARG A 1 125 ? 18.035 3.852 -10.831 1.00 82.06 125 ARG A C 1
ATOM 1014 O O . ARG A 1 125 ? 18.329 4.284 -9.727 1.00 82.06 125 ARG A O 1
ATOM 1021 N N . ASN A 1 126 ? 18.601 2.776 -11.373 1.00 80.88 126 ASN A N 1
ATOM 1022 C CA . ASN A 1 126 ? 19.629 1.987 -10.696 1.00 80.88 126 ASN A CA 1
ATOM 1023 C C . ASN A 1 126 ? 21.042 2.554 -10.922 1.00 80.88 126 ASN A C 1
ATOM 1025 O O . ASN A 1 126 ? 22.013 1.965 -10.462 1.00 80.88 126 ASN A O 1
ATOM 1029 N N . ASN A 1 127 ? 21.176 3.658 -11.664 1.00 85.25 127 ASN A N 1
ATOM 1030 C CA . ASN A 1 127 ? 22.459 4.293 -11.924 1.00 85.25 127 ASN A CA 1
ATOM 1031 C C . ASN A 1 127 ? 22.716 5.389 -10.883 1.00 85.25 127 ASN A C 1
ATOM 1033 O O . ASN A 1 127 ? 22.012 6.396 -10.861 1.00 85.25 127 ASN A O 1
ATOM 1037 N N . GLU A 1 128 ? 23.758 5.216 -10.072 1.00 82.94 128 GLU A N 1
ATOM 1038 C CA . GLU A 1 128 ? 24.158 6.159 -9.017 1.00 82.94 128 GLU A CA 1
ATOM 1039 C C . GLU A 1 128 ? 24.470 7.569 -9.544 1.00 82.94 128 GLU A C 1
ATOM 1041 O O . GLU A 1 128 ? 24.300 8.554 -8.830 1.00 82.94 128 GLU A O 1
ATOM 1046 N N . LEU A 1 129 ? 24.877 7.688 -10.812 1.00 85.12 129 LEU A N 1
ATOM 1047 C CA . LEU A 1 129 ? 25.179 8.970 -11.455 1.00 85.12 129 LEU A CA 1
ATOM 1048 C C . LEU A 1 129 ? 23.923 9.724 -11.918 1.00 85.12 129 LEU A C 1
ATOM 1050 O O . LEU A 1 129 ? 24.020 10.866 -12.369 1.00 85.12 129 LEU A O 1
ATOM 1054 N N . VAL A 1 130 ? 22.744 9.097 -11.859 1.00 81.94 130 VAL A N 1
ATOM 1055 C CA . VAL A 1 130 ? 21.487 9.672 -12.346 1.00 81.94 130 VAL A CA 1
ATOM 1056 C C . VAL A 1 130 ? 20.579 10.020 -11.174 1.00 81.94 130 VAL A C 1
ATOM 1058 O O . VAL A 1 130 ? 19.965 9.164 -10.541 1.00 81.94 130 VAL A O 1
ATOM 1061 N N . SER A 1 131 ? 20.397 11.319 -10.943 1.00 84.25 131 SER A N 1
ATOM 1062 C CA . SER A 1 131 ? 19.398 11.806 -9.995 1.00 84.25 131 SER A CA 1
ATOM 1063 C C . SER A 1 131 ? 17.994 11.728 -10.604 1.00 84.25 131 SER A C 1
ATOM 1065 O O . SER A 1 131 ? 17.596 12.539 -11.450 1.00 84.25 131 SER A O 1
ATOM 1067 N N . VAL A 1 132 ? 17.205 10.750 -10.148 1.00 81.75 132 VAL A N 1
ATOM 1068 C CA . VAL A 1 132 ? 15.775 10.622 -10.490 1.00 81.75 132 VAL A CA 1
ATOM 1069 C C . VAL A 1 132 ? 14.994 11.854 -10.036 1.00 81.75 132 VAL A C 1
ATOM 1071 O O . VAL A 1 132 ? 14.089 12.316 -10.736 1.00 81.75 132 VAL A O 1
ATOM 1074 N N . ASN A 1 133 ? 15.360 12.404 -8.879 1.00 82.12 133 ASN A N 1
ATOM 1075 C CA . ASN A 1 133 ? 14.710 13.565 -8.293 1.00 82.12 133 ASN A CA 1
ATOM 1076 C C . ASN A 1 133 ? 14.861 14.812 -9.178 1.00 82.12 133 ASN A C 1
ATOM 1078 O O . ASN A 1 133 ? 13.863 15.487 -9.452 1.00 82.12 133 ASN A O 1
ATOM 1082 N N . ASP A 1 134 ? 16.074 15.071 -9.673 1.00 81.62 134 ASP A N 1
ATOM 1083 C CA . ASP A 1 134 ? 16.359 16.217 -10.546 1.00 81.62 134 ASP A CA 1
ATOM 1084 C C . ASP A 1 134 ? 15.752 16.020 -11.932 1.00 81.62 134 ASP A C 1
ATOM 1086 O O . ASP A 1 134 ? 15.086 16.913 -12.458 1.00 81.62 134 ASP A O 1
ATOM 1090 N N . SER A 1 135 ? 15.846 14.800 -12.468 1.00 79.06 135 SER A N 1
ATOM 1091 C CA . SER A 1 135 ? 15.197 14.416 -13.730 1.00 79.06 135 SER A CA 1
ATOM 1092 C C . SER A 1 135 ? 13.672 14.583 -13.679 1.00 79.06 135 SER A C 1
ATOM 1094 O O . SER A 1 135 ? 13.016 14.832 -14.691 1.00 79.06 135 SER A O 1
ATOM 1096 N N . SER A 1 136 ? 13.088 14.485 -12.483 1.00 79.50 136 SER A N 1
ATOM 1097 C CA . SER A 1 136 ? 11.653 14.640 -12.243 1.00 79.50 136 SER A CA 1
ATOM 1098 C C . SER A 1 136 ? 11.224 16.088 -11.961 1.00 79.50 136 SER A C 1
ATOM 1100 O O . SER A 1 136 ? 10.029 16.338 -11.781 1.00 79.50 136 SER A O 1
ATOM 1102 N N . ARG A 1 137 ? 12.140 17.071 -11.936 1.00 80.94 137 ARG A N 1
ATOM 1103 C CA . ARG A 1 137 ? 11.836 18.476 -11.581 1.00 80.94 137 ARG A CA 1
ATOM 1104 C C . ARG A 1 137 ? 10.762 19.085 -12.490 1.00 80.94 137 ARG A C 1
ATOM 1106 O O . ARG A 1 137 ? 9.815 19.685 -11.977 1.00 80.94 137 ARG A O 1
ATOM 1113 N N . TRP A 1 138 ? 10.828 18.822 -13.798 1.00 72.56 138 TRP A N 1
ATOM 1114 C CA . TRP A 1 138 ? 9.788 19.208 -14.767 1.00 72.56 138 TRP A CA 1
ATOM 1115 C C . TRP A 1 138 ? 8.424 18.568 -14.461 1.00 72.56 138 TRP A C 1
ATOM 1117 O O . TRP A 1 138 ? 7.384 19.214 -14.568 1.00 72.56 138 TRP A O 1
ATOM 1127 N N . LEU A 1 139 ? 8.395 17.297 -14.046 1.00 76.00 139 LEU A N 1
ATOM 1128 C CA . LEU A 1 139 ? 7.143 16.596 -13.730 1.00 76.00 139 LEU A CA 1
ATOM 1129 C C . LEU A 1 139 ? 6.493 17.132 -12.449 1.00 76.00 139 LEU A C 1
ATOM 1131 O O . LEU A 1 139 ? 5.264 17.201 -12.368 1.00 76.00 139 LEU A O 1
ATOM 1135 N N . LYS A 1 140 ? 7.305 17.527 -11.462 1.00 74.81 140 LYS A N 1
ATOM 1136 C CA . LYS A 1 140 ? 6.832 18.132 -10.209 1.00 74.81 140 LYS A CA 1
ATOM 1137 C C . LYS A 1 140 ? 6.307 19.551 -10.409 1.00 74.81 140 LYS A C 1
ATOM 1139 O O . LYS A 1 140 ? 5.225 19.859 -9.920 1.00 74.81 140 LYS A O 1
ATOM 1144 N N . LYS A 1 141 ? 7.086 20.405 -11.082 1.00 74.75 141 LYS A N 1
ATOM 1145 C CA . LYS A 1 141 ? 6.876 21.864 -11.117 1.00 74.75 141 LYS A CA 1
ATOM 1146 C C . LYS A 1 141 ? 6.300 22.389 -12.439 1.00 74.75 141 LYS A C 1
ATOM 1148 O O . LYS A 1 141 ? 5.942 23.558 -12.511 1.00 74.75 141 LYS A O 1
ATOM 1153 N N . GLY A 1 142 ? 6.167 21.547 -13.465 1.00 69.88 142 GLY A N 1
ATOM 1154 C CA . GLY A 1 142 ? 5.810 21.982 -14.816 1.00 69.88 142 GLY A CA 1
ATOM 1155 C C . GLY A 1 142 ? 6.976 22.690 -15.511 1.00 69.88 142 GLY A C 1
ATOM 1156 O O . GLY A 1 142 ? 8.137 22.455 -15.175 1.00 69.88 142 GLY A O 1
ATOM 1157 N N . SER A 1 143 ? 6.667 23.560 -16.478 1.00 59.97 143 SER A N 1
ATOM 1158 C CA . SER A 1 143 ? 7.683 24.376 -17.146 1.00 59.97 143 SER A CA 1
ATOM 1159 C C . SER A 1 143 ? 8.248 25.404 -16.177 1.00 59.97 143 SER A C 1
ATOM 1161 O O . SER A 1 143 ? 7.621 26.427 -15.908 1.00 59.97 143 SER A O 1
ATOM 1163 N N . VAL A 1 144 ? 9.428 25.102 -15.640 1.00 60.12 144 VAL A N 1
ATOM 1164 C CA . VAL A 1 144 ? 10.196 26.022 -14.803 1.00 60.12 144 VAL A CA 1
ATOM 1165 C C . VAL A 1 144 ? 10.628 27.191 -15.687 1.00 60.12 144 VAL A C 1
ATOM 1167 O O . VAL A 1 144 ? 11.042 26.991 -16.831 1.00 60.12 144 VAL A O 1
ATOM 1170 N N . ARG A 1 145 ? 10.446 28.427 -15.214 1.00 58.59 145 ARG A N 1
ATOM 1171 C CA . ARG A 1 145 ? 10.924 29.597 -15.957 1.00 58.59 145 ARG A CA 1
ATOM 1172 C C . ARG A 1 145 ? 12.458 29.571 -15.948 1.00 58.59 145 ARG A C 1
ATOM 1174 O O . ARG A 1 145 ? 13.014 29.207 -14.919 1.00 58.59 145 ARG A O 1
ATOM 1181 N N . PRO A 1 146 ? 13.149 30.064 -16.992 1.00 56.06 146 PRO A N 1
ATOM 1182 C CA . PRO A 1 146 ? 14.621 30.107 -17.029 1.00 56.06 146 PRO A CA 1
ATOM 1183 C C . PRO A 1 146 ? 15.287 30.852 -15.859 1.00 56.06 146 PRO A C 1
ATOM 1185 O O . PRO A 1 146 ? 16.493 30.787 -15.683 1.00 56.06 146 PRO A O 1
ATOM 1188 N N . ARG A 1 147 ? 14.509 31.617 -15.084 1.00 61.34 147 ARG A N 1
ATOM 1189 C CA . ARG A 1 147 ? 14.965 32.381 -13.917 1.00 61.34 147 ARG A CA 1
ATOM 1190 C C . ARG A 1 147 ? 14.889 31.588 -12.600 1.00 61.34 147 ARG A C 1
ATOM 1192 O O . ARG A 1 147 ? 15.450 32.038 -11.612 1.00 61.34 147 ARG A O 1
ATOM 1199 N N . ASP A 1 148 ? 14.179 30.457 -12.610 1.00 63.31 148 ASP A N 1
ATOM 1200 C CA . ASP A 1 148 ? 13.916 29.568 -11.467 1.00 63.31 148 ASP A CA 1
ATOM 1201 C C . ASP A 1 148 ? 14.608 28.189 -11.627 1.00 63.31 148 ASP A C 1
ATOM 1203 O O . ASP A 1 148 ? 14.341 27.254 -10.853 1.00 63.31 148 ASP A O 1
ATOM 1207 N N . GLU A 1 149 ? 15.427 28.026 -12.675 1.00 56.06 149 GLU A N 1
ATOM 1208 C CA . GLU A 1 149 ? 16.358 26.896 -12.837 1.00 56.06 149 GLU A CA 1
ATOM 1209 C C . GLU A 1 149 ? 17.527 27.031 -11.863 1.00 56.06 149 GLU A C 1
ATOM 1211 O O . GLU A 1 149 ? 17.695 26.060 -11.076 1.00 56.06 149 GLU A O 1
#

Sequence (149 aa):
MSNRTVRAVLVNNKIHLRLGCKERLYPPRTELGRGLHSVEFKSEHMLLQLLDCLEKSKETSTRRAAILKVENDNKTHLALIKDFLQVKYGMAEEVTKNKLDEAQLANLYNEIEKRKLHSKLYNARNNELVSVNDSSRWLKKGSVRPRDE